Protein AF-A0A842SI65-F1 (afdb_monomer_lite)

Foldseek 3Di:
DDPVVLVVLVVVLVVLVVVLVVCVVVVHDPVVNVVSVVVNVVSVVVSVVVVCVVVVPDDDPPPPDD

Sequence (66 aa):
MSEQRIRELSSQLVEKQLEQAHNHKNKSEVIQAVRLDQEIINLKREINNELDVIRGIKKMKVEYSE

Structure (mmCIF, N/CA/C/O backbone):
data_AF-A0A842SI65-F1
#
_entry.id   AF-A0A842SI65-F1
#
loop_
_atom_site.group_PDB
_atom_site.id
_atom_site.type_symbol
_atom_site.label_atom_id
_atom_site.label_alt_id
_atom_site.label_comp_id
_atom_site.label_asym_id
_atom_site.label_entity_id
_atom_site.label_seq_id
_atom_site.pdbx_PDB_ins_code
_atom_site.Cartn_x
_atom_site.Cartn_y
_atom_site.Cartn_z
_atom_site.occupancy
_atom_site.B_iso_or_equiv
_atom_site.auth_seq_id
_atom_site.auth_comp_id
_atom_site.auth_asym_id
_atom_site.auth_atom_id
_atom_site.pdbx_PDB_model_num
ATOM 1 N N . MET A 1 1 ? 14.917 -2.952 -11.321 1.00 55.41 1 MET A N 1
ATOM 2 C CA . MET A 1 1 ? 13.927 -3.288 -10.276 1.00 55.41 1 MET A CA 1
ATOM 3 C C . MET A 1 1 ? 12.697 -3.835 -10.975 1.00 55.41 1 MET A C 1
ATOM 5 O O . MET A 1 1 ? 12.325 -3.277 -12.000 1.00 55.41 1 MET A O 1
ATOM 9 N N . SER A 1 2 ? 12.184 -4.989 -10.540 1.00 70.12 2 SER A N 1
ATOM 10 C CA . SER A 1 2 ? 11.185 -5.769 -11.284 1.00 70.12 2 SER A CA 1
ATOM 11 C C . SER A 1 2 ? 9.771 -5.563 -10.738 1.00 70.12 2 SER A C 1
ATOM 13 O O . SER A 1 2 ? 9.576 -5.212 -9.576 1.00 70.12 2 SER A O 1
ATOM 15 N N . GLU A 1 3 ? 8.779 -5.851 -11.578 1.00 84.38 3 GLU A N 1
ATOM 16 C CA . GLU A 1 3 ? 7.342 -5.919 -11.266 1.00 84.38 3 GLU A CA 1
ATOM 17 C C . GLU A 1 3 ? 7.018 -6.639 -9.939 1.00 84.38 3 GLU A C 1
ATOM 19 O O . GLU A 1 3 ? 6.035 -6.325 -9.268 1.00 84.38 3 GLU A O 1
ATOM 24 N N . GLN A 1 4 ? 7.880 -7.569 -9.521 1.00 89.06 4 GLN A N 1
ATOM 25 C CA . GLN A 1 4 ? 7.797 -8.275 -8.247 1.00 89.06 4 GLN A CA 1
ATOM 26 C C . GLN A 1 4 ? 7.783 -7.330 -7.038 1.00 89.06 4 GLN A C 1
ATOM 28 O O . GLN A 1 4 ? 6.965 -7.514 -6.139 1.00 89.06 4 GLN A O 1
ATOM 33 N N . ARG A 1 5 ? 8.611 -6.277 -7.034 1.00 88.19 5 ARG A N 1
ATOM 34 C CA . ARG A 1 5 ? 8.656 -5.325 -5.917 1.00 88.19 5 ARG A CA 1
ATOM 35 C C . ARG A 1 5 ? 7.358 -4.529 -5.796 1.00 88.19 5 ARG A C 1
ATOM 37 O O . ARG A 1 5 ? 6.872 -4.300 -4.695 1.00 88.19 5 ARG A O 1
ATOM 44 N N . ILE A 1 6 ? 6.759 -4.160 -6.929 1.00 91.19 6 ILE A N 1
ATOM 45 C CA . ILE A 1 6 ? 5.455 -3.485 -6.960 1.00 91.19 6 ILE A CA 1
ATOM 46 C C . ILE A 1 6 ? 4.368 -4.398 -6.398 1.00 91.19 6 ILE A C 1
ATOM 48 O O . ILE A 1 6 ? 3.524 -3.934 -5.632 1.00 91.19 6 ILE A O 1
ATOM 52 N N . ARG A 1 7 ? 4.389 -5.691 -6.743 1.00 93.56 7 ARG A N 1
ATOM 53 C CA . ARG A 1 7 ? 3.442 -6.671 -6.194 1.00 93.56 7 ARG A CA 1
ATOM 54 C C . ARG A 1 7 ? 3.583 -6.800 -4.679 1.00 93.56 7 ARG A C 1
ATOM 56 O O . ARG A 1 7 ? 2.575 -6.737 -3.987 1.00 93.56 7 ARG A O 1
ATOM 63 N N . GLU A 1 8 ? 4.808 -6.899 -4.164 1.00 95.38 8 GLU A N 1
ATOM 64 C CA . GLU A 1 8 ? 5.06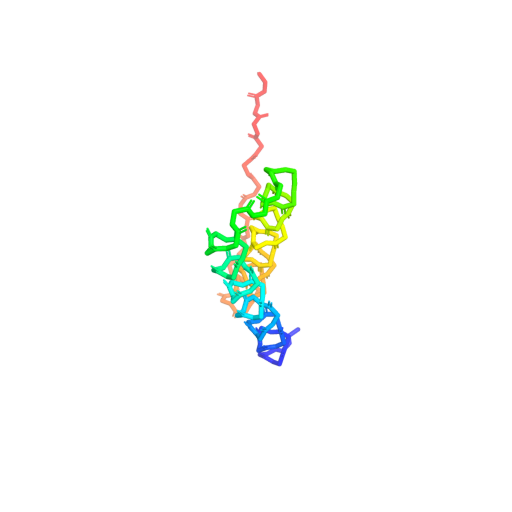8 -6.939 -2.717 1.00 95.38 8 GLU A CA 1
ATOM 65 C C . GLU A 1 8 ? 4.531 -5.692 -2.001 1.00 95.38 8 GLU A C 1
ATOM 67 O O . GLU A 1 8 ? 3.777 -5.809 -1.035 1.00 95.38 8 GLU A O 1
ATOM 72 N N . LEU A 1 9 ? 4.869 -4.500 -2.503 1.00 94.38 9 LEU A N 1
ATOM 73 C CA . LEU A 1 9 ? 4.405 -3.233 -1.931 1.00 94.38 9 LEU A CA 1
ATOM 74 C C . LEU A 1 9 ? 2.877 -3.094 -2.007 1.00 94.38 9 LEU A C 1
ATOM 76 O O . LEU A 1 9 ? 2.257 -2.564 -1.087 1.00 94.38 9 LEU A O 1
ATOM 80 N N . SER A 1 10 ? 2.259 -3.592 -3.080 1.00 93.25 10 SER A N 1
ATOM 81 C CA . SER A 1 10 ? 0.801 -3.577 -3.243 1.00 93.25 10 SER A CA 1
ATOM 82 C C . SER A 1 10 ? 0.107 -4.501 -2.242 1.00 93.25 10 SER A C 1
ATOM 84 O O . SER A 1 10 ? -0.911 -4.110 -1.679 1.00 93.25 10 SER A O 1
ATOM 86 N N . SER A 1 11 ? 0.663 -5.686 -1.968 1.00 96.56 11 SER A N 1
ATOM 87 C CA . SER A 1 11 ? 0.139 -6.575 -0.921 1.00 96.56 11 SER A CA 1
ATOM 88 C C . SER A 1 11 ? 0.204 -5.916 0.457 1.00 96.56 11 SER A C 1
ATOM 90 O O . SER A 1 11 ? -0.801 -5.883 1.164 1.00 96.56 11 SER A O 1
ATOM 92 N N . GLN A 1 12 ? 1.340 -5.301 0.801 1.00 96.06 12 GLN A N 1
ATOM 93 C CA . GLN A 1 12 ? 1.495 -4.569 2.065 1.00 96.06 12 GLN A CA 1
ATOM 94 C C . GLN A 1 12 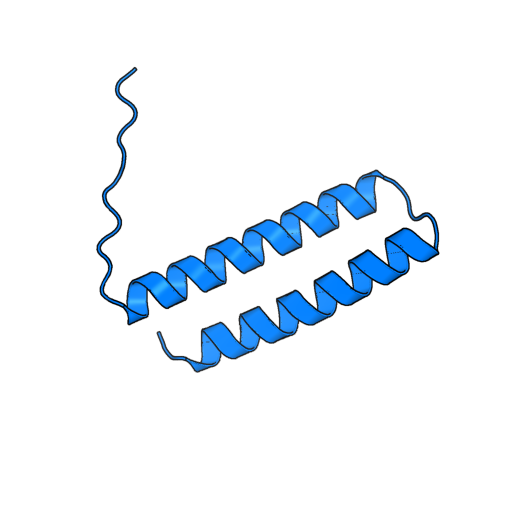? 0.519 -3.391 2.173 1.00 96.06 12 GLN A C 1
ATOM 96 O O . GLN A 1 12 ? -0.046 -3.139 3.236 1.00 96.06 12 GLN A O 1
ATOM 101 N N . LEU A 1 13 ? 0.282 -2.678 1.067 1.00 96.44 13 LEU A N 1
ATOM 102 C CA . LEU A 1 13 ? -0.686 -1.585 1.024 1.00 96.44 13 LEU A CA 1
ATOM 103 C C . LEU A 1 13 ? -2.105 -2.079 1.326 1.00 96.44 13 LEU A C 1
ATOM 105 O O . LEU A 1 13 ? -2.811 -1.442 2.106 1.00 96.44 13 LEU A O 1
ATOM 109 N N . VAL A 1 14 ? -2.511 -3.207 0.739 1.00 96.00 14 VAL A N 1
ATOM 110 C CA . VAL A 1 14 ? -3.833 -3.801 0.984 1.00 96.00 14 VAL A CA 1
ATOM 111 C C . VAL A 1 14 ? -3.979 -4.213 2.448 1.00 96.00 14 VAL A C 1
ATOM 113 O O . VAL A 1 14 ? -4.981 -3.873 3.073 1.00 96.00 14 VAL A O 1
ATOM 116 N N . GLU A 1 15 ? -2.976 -4.879 3.024 1.00 96.31 15 GLU A N 1
ATOM 117 C CA . GLU 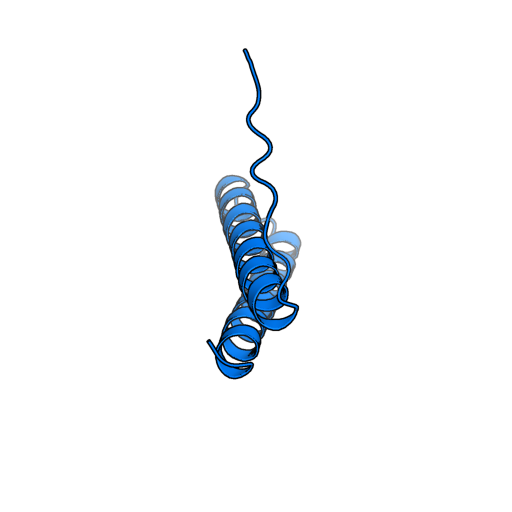A 1 15 ? -2.979 -5.255 4.445 1.00 96.31 15 GLU A CA 1
ATOM 118 C C . GLU A 1 15 ? -3.158 -4.031 5.352 1.00 96.31 15 GLU A C 1
ATOM 120 O O . GLU A 1 15 ? -4.011 -4.029 6.242 1.00 96.31 15 GLU A O 1
ATOM 125 N N . LYS A 1 16 ? -2.432 -2.944 5.070 1.00 94.00 16 LYS A N 1
ATOM 126 C CA . LYS A 1 16 ? -2.535 -1.694 5.832 1.00 94.00 16 LYS A CA 1
ATOM 127 C C . LYS A 1 16 ? -3.887 -1.008 5.670 1.00 94.00 16 LYS A C 1
ATOM 129 O O . LYS A 1 16 ? -4.418 -0.473 6.636 1.00 94.00 16 LYS A O 1
ATOM 134 N N . GLN A 1 17 ? -4.497 -1.055 4.490 1.00 92.75 17 GLN A N 1
ATOM 135 C CA . GLN A 1 17 ? -5.847 -0.521 4.282 1.00 92.75 17 GLN A CA 1
ATOM 136 C C . GLN A 1 17 ? -6.916 -1.321 5.038 1.00 92.75 17 GLN A C 1
ATOM 138 O O . GLN A 1 17 ? -7.868 -0.739 5.561 1.00 92.75 17 GLN A O 1
ATOM 143 N N . LEU A 1 18 ? -6.754 -2.642 5.141 1.00 93.56 18 LEU A N 1
ATOM 144 C CA . LEU A 1 18 ? -7.627 -3.478 5.966 1.00 93.56 18 LEU A CA 1
ATOM 145 C C . LEU A 1 18 ? -7.458 -3.154 7.456 1.00 93.56 18 LEU A C 1
ATOM 147 O O . LEU A 1 18 ? -8.455 -3.000 8.164 1.00 93.56 18 LEU A O 1
ATOM 151 N N . GLU A 1 19 ? -6.220 -2.972 7.920 1.00 91.88 19 GLU A N 1
ATOM 152 C CA . GLU A 1 19 ? -5.916 -2.519 9.284 1.00 91.88 19 GLU A CA 1
ATOM 153 C C . GLU A 1 19 ? -6.575 -1.154 9.578 1.00 91.88 19 GLU A C 1
ATOM 155 O O . GLU A 1 19 ? -7.214 -0.976 10.618 1.00 91.88 19 GLU A O 1
ATOM 160 N N . GLN A 1 20 ? -6.533 -0.222 8.6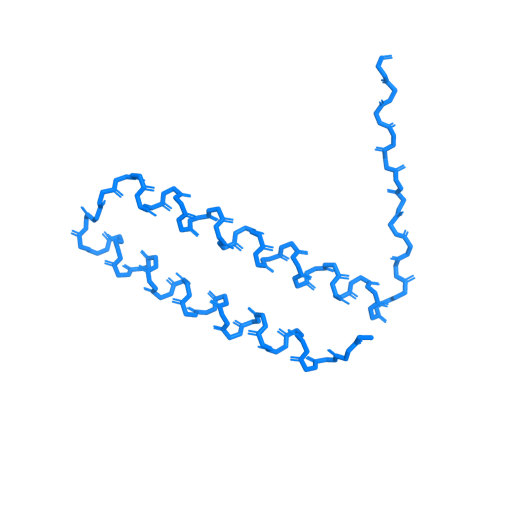19 1.00 91.12 20 GLN A N 1
ATOM 161 C CA . GLN A 1 20 ? -7.188 1.090 8.706 1.00 91.12 20 GLN A CA 1
ATOM 162 C C . GLN A 1 20 ? -8.702 0.967 8.870 1.00 91.12 20 GLN A C 1
ATOM 164 O O . GLN A 1 20 ? -9.295 1.597 9.749 1.00 91.12 20 GLN A O 1
ATOM 169 N N . ALA A 1 21 ? -9.334 0.137 8.037 1.00 87.69 21 ALA A N 1
ATOM 170 C CA . ALA A 1 21 ? -10.773 -0.088 8.071 1.00 87.69 21 ALA A CA 1
ATOM 171 C C . ALA A 1 21 ? -11.213 -0.715 9.405 1.00 87.69 21 ALA A C 1
ATOM 173 O O . ALA A 1 21 ? -12.229 -0.314 9.983 1.00 87.69 21 ALA A O 1
ATOM 174 N N . HIS A 1 22 ? -10.425 -1.655 9.933 1.00 87.50 22 HIS A N 1
ATOM 175 C CA . HIS A 1 22 ? -10.658 -2.237 11.252 1.00 87.50 22 HIS A CA 1
ATOM 176 C C . HIS A 1 22 ? -10.514 -1.209 12.376 1.00 87.50 22 HIS A C 1
ATOM 178 O O . HIS A 1 22 ? -11.381 -1.143 13.249 1.00 87.50 22 HIS A O 1
ATOM 184 N N . ASN A 1 23 ? -9.488 -0.361 12.326 1.00 85.12 23 ASN A N 1
ATOM 185 C CA . ASN A 1 23 ? -9.278 0.699 13.311 1.00 85.12 23 ASN A CA 1
ATOM 186 C C . ASN A 1 23 ? -10.406 1.738 13.304 1.00 85.12 23 ASN A C 1
ATOM 188 O O . ASN A 1 23 ? -10.886 2.132 14.369 1.00 85.12 23 ASN A O 1
ATOM 192 N N . HIS A 1 24 ? -10.904 2.116 12.124 1.00 80.38 24 HIS A N 1
ATOM 193 C CA . HIS A 1 24 ? -12.074 2.988 11.995 1.00 80.38 24 HIS A CA 1
ATOM 194 C C . HIS A 1 24 ? -13.333 2.368 12.609 1.00 80.38 24 HIS A C 1
ATOM 196 O O . HIS A 1 24 ? -14.090 3.058 13.294 1.00 80.38 24 HIS A O 1
ATOM 202 N N . LYS A 1 25 ? -13.551 1.062 12.405 1.00 81.38 25 LYS A N 1
ATOM 203 C CA . LYS A 1 25 ? -14.683 0.336 12.996 1.00 81.38 25 LYS A CA 1
ATOM 204 C C . LYS A 1 25 ? -14.579 0.248 14.523 1.00 81.38 25 LYS A C 1
ATOM 206 O O . LYS A 1 25 ? -15.588 0.389 15.210 1.00 81.38 25 LYS A O 1
ATOM 211 N N . ASN A 1 26 ? -13.371 0.038 15.042 1.00 82.56 26 ASN A N 1
ATOM 212 C CA . ASN A 1 26 ? -13.111 -0.173 16.468 1.00 82.56 26 ASN A CA 1
ATOM 213 C C . ASN A 1 2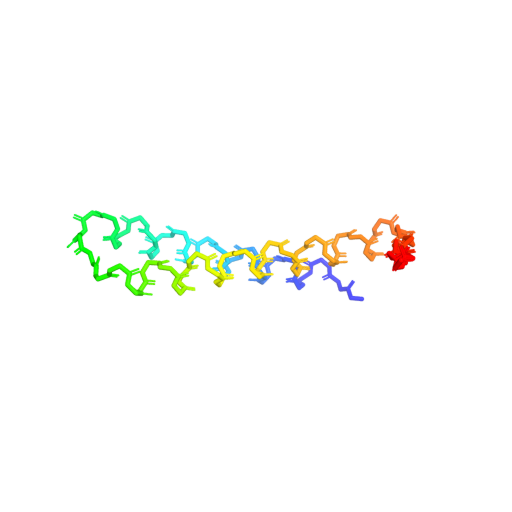6 ? -12.888 1.128 17.260 1.00 82.56 26 ASN A C 1
ATOM 215 O O . ASN A 1 26 ? -12.697 1.061 18.471 1.00 82.56 26 ASN A O 1
ATOM 219 N N . LYS A 1 27 ? -12.944 2.301 16.605 1.00 78.31 27 LYS A N 1
ATOM 220 C CA . LYS A 1 27 ? -12.625 3.616 17.196 1.00 78.31 27 LYS A CA 1
ATOM 221 C C . LYS A 1 27 ? -11.246 3.628 17.874 1.00 78.31 27 LYS A C 1
ATOM 223 O O . LYS A 1 27 ? -11.105 4.146 18.981 1.00 78.31 27 LYS A O 1
ATOM 228 N N . SER A 1 28 ? -10.249 3.036 17.214 1.00 71.81 28 SER A N 1
ATOM 229 C CA . SER A 1 28 ? -8.865 3.016 17.702 1.00 71.81 28 SER A CA 1
ATOM 230 C C . SER A 1 28 ? -8.323 4.433 17.923 1.00 71.81 28 SER A C 1
ATOM 232 O O . SER A 1 28 ? -8.808 5.406 17.342 1.00 71.81 28 SER A O 1
ATOM 234 N N . GLU A 1 29 ? -7.302 4.548 18.773 1.00 80.94 29 GLU A N 1
ATOM 235 C CA . GLU A 1 29 ? -6.692 5.826 19.142 1.00 80.94 29 GLU A CA 1
ATOM 236 C C . GLU A 1 29 ? -6.241 6.633 17.916 1.00 80.94 29 GLU A C 1
ATOM 238 O O . GLU A 1 29 ? -5.604 6.109 17.000 1.00 80.94 29 GLU A O 1
ATOM 243 N N . VAL A 1 30 ? -6.512 7.943 17.934 1.00 82.12 30 VAL A N 1
ATOM 244 C CA . VAL A 1 30 ? -6.198 8.880 16.837 1.00 82.12 30 VAL A CA 1
ATOM 245 C C . VAL A 1 30 ? -4.725 8.801 16.415 1.00 82.12 30 VAL A C 1
ATOM 247 O O . VAL A 1 30 ? -4.417 8.867 15.230 1.00 82.12 30 VAL A O 1
ATOM 250 N N . ILE A 1 31 ? -3.810 8.594 17.367 1.00 86.12 31 ILE A N 1
ATOM 251 C CA . ILE A 1 31 ? -2.368 8.473 17.103 1.00 86.12 31 ILE A CA 1
ATOM 252 C C . ILE A 1 31 ? -2.062 7.261 16.211 1.00 86.12 31 ILE A C 1
ATOM 254 O O . ILE A 1 31 ? -1.243 7.357 15.296 1.00 86.12 31 ILE A O 1
ATOM 258 N N . GLN A 1 32 ? -2.730 6.129 16.446 1.00 85.19 32 GLN A N 1
ATOM 259 C CA . GLN A 1 32 ? -2.541 4.924 15.639 1.00 85.19 32 GLN A CA 1
ATOM 260 C C . GLN A 1 32 ? -3.091 5.120 14.226 1.00 85.19 32 GLN A C 1
ATOM 262 O O . GLN A 1 32 ? -2.434 4.725 13.267 1.00 85.19 32 GLN A O 1
ATOM 267 N N . ALA A 1 33 ? -4.239 5.790 14.087 1.00 86.50 33 ALA A N 1
ATOM 268 C CA . ALA A 1 33 ? -4.809 6.123 12.783 1.00 86.50 33 ALA A CA 1
ATOM 269 C C . ALA A 1 33 ? -3.860 7.009 11.956 1.00 86.50 33 ALA A C 1
ATOM 271 O O . ALA A 1 33 ? -3.534 6.666 10.824 1.00 86.50 33 ALA A O 1
ATOM 272 N N . VAL A 1 34 ? -3.323 8.080 12.553 1.00 89.06 34 VAL A N 1
ATOM 273 C CA . VAL A 1 34 ? -2.373 8.987 11.880 1.00 89.06 34 VAL A CA 1
ATOM 274 C C . VAL A 1 34 ? -1.098 8.258 11.451 1.00 89.06 34 VAL A C 1
ATOM 276 O O . VAL A 1 34 ? -0.603 8.462 10.342 1.00 89.06 34 VAL A O 1
ATOM 279 N N . ARG A 1 35 ? -0.554 7.389 12.312 1.00 91.25 35 ARG A N 1
ATOM 280 C CA . ARG A 1 35 ? 0.629 6.587 11.971 1.00 91.25 35 ARG A CA 1
ATOM 281 C C . ARG A 1 35 ? 0.354 5.678 10.776 1.00 91.25 35 ARG A C 1
ATOM 283 O O . ARG A 1 35 ? 1.169 5.602 9.859 1.00 91.25 35 ARG A O 1
ATOM 290 N N . LEU A 1 36 ? -0.790 5.011 10.788 1.00 92.94 36 LEU A N 1
ATOM 291 C CA . LEU A 1 36 ? -1.176 4.083 9.741 1.00 92.94 36 LEU A CA 1
ATOM 292 C C . LEU A 1 36 ? -1.428 4.796 8.402 1.00 92.94 36 LEU A C 1
ATOM 294 O O . LEU A 1 36 ? -1.001 4.316 7.352 1.00 92.94 36 LEU A O 1
ATOM 298 N N . ASP A 1 37 ? -2.029 5.986 8.438 1.00 91.56 37 ASP A N 1
ATOM 299 C CA . ASP A 1 37 ? -2.193 6.847 7.264 1.00 91.56 37 ASP A CA 1
ATOM 300 C C . ASP A 1 37 ? -0.837 7.227 6.658 1.00 91.56 37 ASP A C 1
ATOM 302 O O . ASP A 1 37 ? -0.655 7.177 5.437 1.00 91.56 37 ASP A O 1
ATOM 306 N N . GLN A 1 38 ? 0.144 7.555 7.503 1.00 94.38 38 GLN A N 1
ATOM 307 C CA . GLN A 1 38 ? 1.498 7.865 7.055 1.00 94.38 38 GLN A CA 1
ATOM 308 C C . GLN A 1 38 ? 2.181 6.652 6.403 1.00 94.38 38 GLN A C 1
ATOM 310 O O . GLN A 1 38 ? 2.838 6.806 5.369 1.00 94.38 38 GLN A O 1
ATOM 315 N N . GLU A 1 39 ? 2.006 5.451 6.962 1.00 94.94 39 GLU A N 1
ATOM 316 C CA . GLU A 1 39 ? 2.505 4.197 6.378 1.00 94.94 39 GLU A CA 1
ATOM 317 C C . GLU A 1 39 ? 1.882 3.944 4.989 1.00 94.94 39 GLU A C 1
ATOM 319 O O . GLU A 1 39 ? 2.603 3.685 4.023 1.00 94.94 39 GLU A O 1
ATOM 324 N N . ILE A 1 40 ? 0.564 4.129 4.845 1.00 95.50 40 ILE A N 1
ATOM 325 C CA . ILE A 1 40 ? -0.159 4.007 3.566 1.00 95.50 40 ILE A CA 1
ATOM 326 C C . ILE A 1 40 ? 0.350 5.019 2.529 1.00 95.50 40 ILE A C 1
ATOM 328 O O . ILE A 1 40 ? 0.536 4.676 1.356 1.00 95.50 40 ILE A O 1
ATOM 332 N N . ILE A 1 41 ? 0.574 6.273 2.930 1.00 95.44 41 ILE A N 1
ATOM 333 C CA . ILE A 1 41 ? 1.100 7.319 2.040 1.00 95.44 41 ILE A CA 1
ATOM 334 C C . ILE A 1 41 ? 2.506 6.956 1.553 1.00 95.44 41 ILE A C 1
ATOM 336 O O . ILE A 1 41 ? 2.800 7.120 0.365 1.00 95.44 41 ILE A O 1
ATOM 340 N N . ASN A 1 42 ? 3.361 6.446 2.439 1.00 95.38 42 ASN A N 1
ATOM 341 C CA . ASN A 1 42 ? 4.718 6.038 2.086 1.00 95.38 42 ASN A CA 1
ATOM 342 C C . ASN A 1 42 ? 4.709 4.874 1.087 1.00 95.38 42 ASN A C 1
ATOM 344 O O . ASN A 1 42 ? 5.356 4.975 0.046 1.00 95.38 42 ASN A O 1
ATOM 348 N N . LEU A 1 43 ? 3.888 3.845 1.320 1.00 95.56 43 LEU A N 1
ATOM 349 C CA . LEU A 1 43 ? 3.732 2.719 0.391 1.00 95.56 43 LEU A CA 1
ATOM 350 C C . LEU A 1 43 ? 3.265 3.176 -0.997 1.00 95.56 43 LEU A C 1
ATOM 352 O O . LEU A 1 43 ? 3.831 2.768 -2.010 1.00 95.56 43 LEU A O 1
ATOM 356 N N . LYS A 1 44 ? 2.287 4.089 -1.071 1.00 94.50 44 LYS A N 1
ATOM 357 C CA . LYS A 1 44 ? 1.844 4.671 -2.351 1.00 94.50 44 LYS A CA 1
ATOM 358 C C . LYS A 1 44 ? 2.969 5.426 -3.063 1.00 94.50 44 LYS A C 1
ATOM 360 O O . LYS A 1 44 ? 3.091 5.329 -4.284 1.00 94.50 44 LYS A O 1
ATOM 365 N N . ARG A 1 45 ? 3.792 6.182 -2.326 1.00 94.31 45 ARG A N 1
ATOM 366 C CA . ARG A 1 45 ? 4.954 6.890 -2.892 1.00 94.31 45 ARG A CA 1
ATOM 367 C C . ARG A 1 45 ? 5.997 5.916 -3.428 1.00 94.31 45 ARG A C 1
ATOM 369 O O . ARG A 1 45 ? 6.498 6.141 -4.524 1.00 94.31 45 ARG A O 1
ATOM 376 N N . GLU A 1 46 ? 6.297 4.849 -2.696 1.00 93.25 46 GLU A N 1
ATOM 377 C CA . GLU A 1 46 ? 7.245 3.819 -3.130 1.00 93.25 46 GLU A CA 1
ATOM 378 C C . GLU A 1 46 ? 6.759 3.089 -4.383 1.00 93.25 46 GLU A C 1
ATOM 380 O O . GLU A 1 46 ? 7.505 3.001 -5.354 1.00 93.25 46 GLU A O 1
ATOM 385 N N . ILE A 1 47 ? 5.490 2.672 -4.423 1.00 92.94 47 ILE A N 1
ATOM 386 C CA . ILE A 1 47 ? 4.890 2.062 -5.621 1.00 92.94 47 ILE A CA 1
ATOM 387 C C . ILE A 1 47 ? 5.001 3.006 -6.821 1.00 92.94 47 ILE A C 1
ATOM 389 O O . ILE A 1 47 ? 5.405 2.584 -7.902 1.00 92.94 47 ILE A O 1
ATOM 393 N N . ASN A 1 48 ? 4.683 4.289 -6.637 1.00 90.94 48 ASN A N 1
ATOM 394 C CA . ASN A 1 48 ? 4.800 5.275 -7.708 1.00 90.94 48 ASN A CA 1
ATOM 395 C C . ASN A 1 48 ? 6.252 5.464 -8.158 1.00 90.94 48 ASN A C 1
ATOM 397 O O . ASN A 1 48 ? 6.500 5.529 -9.355 1.00 90.94 48 ASN A O 1
ATOM 401 N N . ASN A 1 49 ? 7.216 5.502 -7.233 1.00 90.38 49 ASN A N 1
ATOM 402 C CA . ASN A 1 49 ? 8.636 5.571 -7.579 1.00 90.38 49 ASN A CA 1
ATOM 403 C C . ASN A 1 49 ? 9.062 4.376 -8.442 1.00 90.38 49 ASN A C 1
ATOM 405 O O . ASN A 1 49 ? 9.733 4.569 -9.452 1.00 90.38 49 ASN A O 1
ATOM 409 N N . GLU A 1 50 ? 8.647 3.162 -8.079 1.00 87.56 50 GLU A N 1
ATOM 410 C CA . GLU A 1 50 ? 8.947 1.955 -8.857 1.00 87.56 50 GLU A CA 1
ATOM 411 C C . GLU A 1 50 ? 8.264 1.983 -10.235 1.00 87.56 50 GLU A C 1
ATOM 413 O O . GLU A 1 50 ? 8.883 1.662 -11.250 1.00 87.56 50 GLU A O 1
ATOM 418 N N . LEU A 1 51 ? 7.007 2.435 -10.308 1.00 89.31 51 LEU A N 1
ATOM 419 C CA . LEU A 1 51 ? 6.298 2.615 -11.578 1.00 89.31 51 LEU A CA 1
ATOM 420 C C . LEU A 1 51 ? 6.967 3.662 -12.474 1.00 89.31 51 LEU A C 1
ATOM 422 O O . LEU A 1 51 ? 7.041 3.461 -13.685 1.00 89.31 51 LEU A O 1
ATOM 426 N N . ASP A 1 52 ? 7.472 4.755 -11.904 1.00 88.00 52 ASP A N 1
ATOM 427 C CA . ASP A 1 52 ? 8.194 5.793 -12.643 1.00 88.00 52 ASP A CA 1
ATOM 428 C C . ASP A 1 52 ? 9.501 5.245 -13.232 1.00 88.00 52 ASP A C 1
ATOM 430 O O . ASP A 1 52 ? 9.821 5.531 -14.389 1.00 88.00 52 ASP A O 1
ATOM 434 N N . VAL A 1 53 ? 10.215 4.395 -12.480 1.00 85.56 53 VAL A N 1
ATOM 435 C CA . VAL A 1 53 ? 11.410 3.685 -12.962 1.00 85.56 53 VAL A CA 1
ATOM 436 C C . VAL A 1 53 ? 11.062 2.768 -14.136 1.00 85.56 53 VAL A C 1
ATOM 438 O O . VAL A 1 53 ? 11.746 2.815 -15.158 1.00 85.56 53 VAL A O 1
ATOM 441 N N . ILE A 1 54 ? 9.985 1.980 -14.035 1.00 83.44 54 ILE A N 1
ATOM 442 C CA . ILE A 1 54 ? 9.536 1.092 -15.124 1.00 83.44 54 ILE A CA 1
ATOM 443 C C . ILE A 1 54 ? 9.117 1.890 -16.363 1.00 83.44 54 ILE A C 1
ATOM 445 O O . ILE A 1 54 ? 9.419 1.498 -17.487 1.00 83.44 54 ILE A O 1
ATOM 449 N N . ARG A 1 55 ? 8.437 3.024 -16.172 1.00 81.69 55 ARG A N 1
ATOM 450 C CA . ARG A 1 55 ? 7.980 3.900 -17.262 1.00 81.69 55 ARG A CA 1
ATOM 451 C C . ARG A 1 55 ? 9.103 4.738 -17.880 1.00 81.69 55 ARG A C 1
ATOM 453 O O . ARG A 1 55 ? 8.849 5.451 -18.847 1.00 81.69 55 ARG A O 1
ATOM 460 N N . GLY A 1 56 ? 10.321 4.690 -17.332 1.00 74.75 56 GLY A N 1
ATOM 461 C CA . GLY A 1 56 ? 11.440 5.519 -17.783 1.00 74.75 56 GLY A CA 1
ATOM 462 C C . GLY A 1 56 ? 11.221 7.017 -17.541 1.00 74.75 56 GLY A C 1
ATOM 463 O O . GLY A 1 56 ? 11.849 7.848 -18.199 1.00 74.75 56 GLY A O 1
ATOM 464 N N . ILE A 1 57 ? 10.327 7.383 -16.615 1.00 72.31 57 ILE A N 1
ATOM 465 C CA . ILE A 1 57 ? 10.027 8.779 -16.298 1.00 72.31 57 ILE A CA 1
ATOM 466 C C . ILE A 1 57 ? 11.188 9.332 -15.469 1.00 72.31 57 ILE A C 1
ATOM 468 O O . ILE A 1 57 ? 11.351 9.029 -14.286 1.00 72.31 57 ILE A O 1
ATOM 472 N N . LYS A 1 58 ? 12.012 10.179 -16.092 1.00 59.47 58 LYS A N 1
ATOM 473 C CA . LYS A 1 58 ? 13.048 10.949 -15.399 1.00 59.47 58 LYS A CA 1
ATOM 474 C C . LYS A 1 58 ? 12.346 12.018 -14.558 1.00 59.47 58 LYS A C 1
ATOM 476 O O . LYS A 1 58 ? 11.859 13.004 -15.107 1.00 59.47 58 LYS A O 1
ATOM 481 N N . LYS A 1 59 ? 12.253 11.822 -13.238 1.00 61.19 59 LYS A N 1
ATOM 482 C CA . LYS A 1 59 ? 11.684 12.836 -12.335 1.00 61.19 59 LYS A CA 1
ATOM 483 C C . LYS A 1 59 ? 12.447 14.145 -12.501 1.00 61.19 59 LYS A C 1
ATOM 485 O O . LYS A 1 59 ? 13.634 14.220 -12.186 1.00 61.19 59 LYS A O 1
ATOM 490 N N . MET A 1 60 ? 11.764 15.166 -13.008 1.00 54.56 60 MET A N 1
ATOM 491 C CA . MET A 1 60 ? 12.275 16.529 -13.018 1.00 54.56 60 MET A CA 1
ATOM 492 C C . MET A 1 60 ? 12.339 16.974 -11.555 1.00 54.56 60 MET A C 1
ATOM 494 O O . MET A 1 60 ? 11.309 17.028 -10.882 1.00 54.56 60 MET A O 1
ATOM 498 N N . LYS A 1 61 ? 13.548 17.201 -11.026 1.00 50.41 61 LYS A N 1
ATOM 499 C CA . LYS A 1 61 ? 13.710 17.831 -9.714 1.00 50.41 61 LYS A CA 1
ATOM 500 C C . LYS A 1 61 ? 13.096 19.222 -9.821 1.00 50.41 61 LYS A C 1
ATOM 502 O O . LYS A 1 61 ? 13.634 20.072 -10.522 1.00 50.41 61 LYS A O 1
ATOM 507 N N . VAL A 1 62 ? 11.957 19.432 -9.173 1.00 52.50 62 VAL A N 1
ATOM 508 C CA . VAL A 1 62 ? 11.447 20.782 -8.944 1.00 52.50 62 VAL A CA 1
ATOM 509 C C . VAL A 1 62 ? 12.299 21.346 -7.813 1.00 52.50 62 VAL A C 1
ATOM 511 O O . VAL A 1 62 ? 12.066 21.046 -6.644 1.00 52.50 62 VAL A O 1
ATOM 514 N N . GLU A 1 63 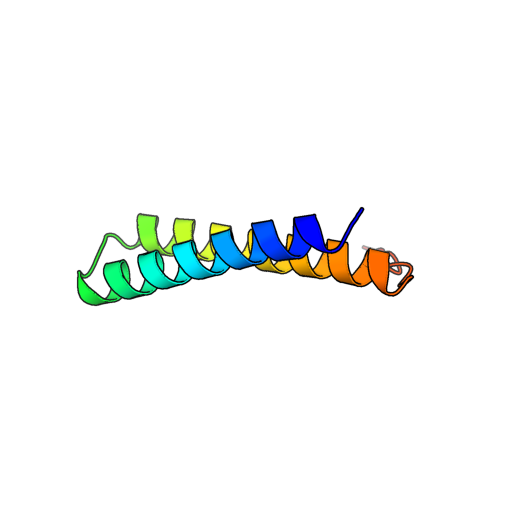? 13.365 22.054 -8.176 1.00 43.03 63 GLU A N 1
ATOM 515 C CA . GLU A 1 63 ? 14.082 22.916 -7.241 1.00 43.03 63 GLU A CA 1
ATOM 516 C C . GLU A 1 63 ? 13.148 24.079 -6.911 1.00 43.03 63 GLU A C 1
ATOM 518 O O . GLU A 1 63 ? 12.803 24.881 -7.777 1.00 43.03 63 GLU A O 1
ATOM 523 N N . TYR A 1 64 ? 12.677 24.125 -5.667 1.00 46.50 64 TYR A N 1
ATOM 524 C CA . TYR A 1 64 ? 12.044 25.323 -5.140 1.00 46.50 64 TYR A CA 1
ATOM 525 C C . TYR A 1 64 ? 13.161 26.340 -4.914 1.00 46.50 64 TYR A C 1
ATOM 527 O O . TYR A 1 64 ? 13.932 26.213 -3.967 1.00 46.50 64 TYR A O 1
ATOM 535 N N . SER A 1 65 ? 13.290 27.294 -5.832 1.00 46.91 65 SER A N 1
ATOM 536 C CA . SER A 1 65 ? 14.062 28.512 -5.608 1.00 46.91 65 SER A CA 1
ATOM 537 C C . SER A 1 65 ? 13.357 29.334 -4.528 1.00 46.91 65 SER A C 1
ATOM 539 O O . SER A 1 65 ? 12.190 29.691 -4.714 1.00 46.91 65 SER A O 1
ATOM 541 N N . GLU A 1 66 ? 14.058 29.534 -3.408 1.00 46.75 66 GLU A N 1
ATOM 542 C CA . GLU A 1 66 ? 13.673 30.387 -2.271 1.00 46.75 66 GLU A CA 1
ATOM 543 C C . GLU A 1 66 ? 13.398 31.841 -2.676 1.00 46.75 66 GLU A C 1
ATOM 545 O O . GLU A 1 66 ? 14.068 32.343 -3.612 1.00 46.75 66 GLU A O 1
#

Radius of gyration: 15.41 Å; chains: 1; bounding box: 29×39×37 Å

Secondary structure (DSSP, 8-state):
--HHHHHHHHHHHHHHHHHHHHHHHHT--HHHHHHHHHHHHHHHHHHHHHHHHHTT----------

pLDDT: mean 83.2, std 14.85, range [43.03, 96.56]